Protein AF-A0A1H3B9N2-F1 (afdb_monomer)

Foldseek 3Di:
DQCPPVSDVDAQADPVRHHDDPVVVVVVV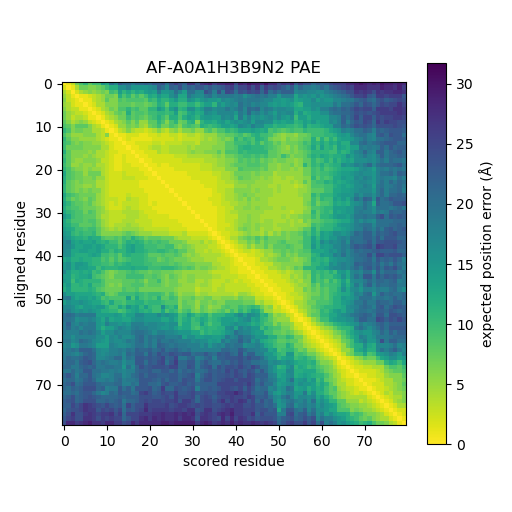VVLVVPDDDDDDDPPDDDDDPCVVDVDPDDDDDDPDPDDDVVVVPDPDDDD

Radius of gyration: 18.74 Å; Cα contacts (8 Å, |Δi|>4): 18; chains: 1; bounding box: 49×33×42 Å

Secondary structure (DSSP, 8-state):
---TTTT-SS--B-TTSPBPPHHHHHHHHHHHHHTS--PPPPTT------TTT---SS-----------GGGG--SS---

Organism: NCBI:txid418495

Sequence (80 aa):
MWFGPDGLPFNNRYCSGTPIEDDVIALRRKVFVERTPRKPRQAGDLTLVDDIARAPDREVLMAMGELVRLADCSPIVAPS

Mean predicted aligned error: 12.26 Å

pLDDT: mean 78.6, std 10.6, range [52.72, 95.12]

Structure (mmCIF, N/CA/C/O backbone):
data_AF-A0A1H3B9N2-F1
#
_entry.id   AF-A0A1H3B9N2-F1
#
loop_
_atom_site.group_PDB
_atom_site.id
_atom_site.type_symbol
_atom_site.label_atom_id
_atom_site.label_alt_id
_atom_site.label_comp_id
_atom_site.label_asym_id
_atom_site.label_entity_id
_atom_site.label_seq_id
_atom_site.pdbx_PDB_ins_code
_atom_site.Cartn_x
_atom_site.Cartn_y
_atom_site.Cartn_z
_atom_site.occupancy
_atom_site.B_iso_or_equiv
_atom_site.auth_seq_id
_atom_site.auth_comp_id
_atom_site.auth_asym_id
_atom_site.auth_atom_id
_atom_site.pdbx_PDB_model_num
ATOM 1 N N . MET A 1 1 ? 6.396 -21.802 -0.351 1.00 54.72 1 MET A N 1
ATOM 2 C CA . 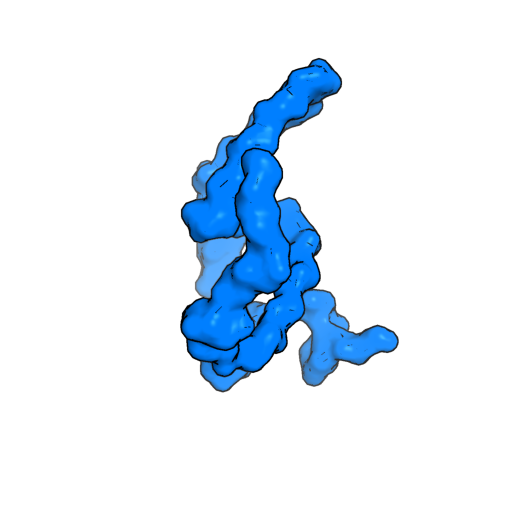MET A 1 1 ? 5.636 -20.581 -0.686 1.00 54.72 1 MET A CA 1
ATOM 3 C C . MET A 1 1 ? 6.528 -19.773 -1.615 1.00 54.72 1 MET A C 1
ATOM 5 O O . MET A 1 1 ? 7.613 -19.405 -1.193 1.00 54.72 1 MET A O 1
ATOM 9 N N . TRP A 1 2 ? 6.194 -19.678 -2.903 1.00 60.62 2 TRP A N 1
ATOM 10 C CA . TRP A 1 2 ? 7.078 -19.092 -3.921 1.00 60.62 2 TRP A CA 1
ATOM 11 C C . TRP A 1 2 ? 6.637 -17.655 -4.217 1.00 60.62 2 TRP A C 1
ATOM 13 O O . TRP A 1 2 ? 5.563 -17.449 -4.772 1.00 60.62 2 TRP A O 1
ATOM 23 N N . PHE A 1 3 ? 7.455 -16.675 -3.833 1.00 65.81 3 PHE A N 1
ATOM 24 C CA . PHE A 1 3 ? 7.182 -15.233 -3.924 1.00 65.81 3 PHE A CA 1
ATOM 25 C C . PHE A 1 3 ? 7.429 -14.634 -5.332 1.00 65.81 3 PHE A C 1
ATOM 27 O O . PHE A 1 3 ? 7.804 -13.476 -5.490 1.00 65.81 3 PHE A O 1
ATOM 34 N N . GLY A 1 4 ? 7.224 -15.427 -6.388 1.00 67.81 4 GLY A N 1
ATOM 35 C CA . GLY A 1 4 ? 7.450 -14.999 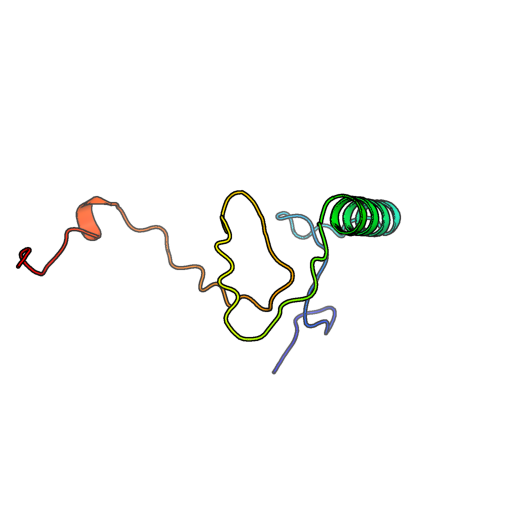-7.773 1.00 67.81 4 GLY A CA 1
ATOM 36 C C . GLY A 1 4 ? 8.936 -14.851 -8.157 1.00 67.81 4 GLY A C 1
ATOM 37 O O . GLY A 1 4 ? 9.810 -15.240 -7.385 1.00 67.81 4 GLY A O 1
ATOM 38 N N . PRO A 1 5 ? 9.236 -14.326 -9.364 1.00 71.94 5 PRO A N 1
ATOM 39 C CA . PRO A 1 5 ? 10.591 -14.298 -9.940 1.00 71.94 5 PRO A CA 1
ATOM 40 C C . PRO A 1 5 ? 11.607 -13.513 -9.110 1.00 71.94 5 PRO A C 1
ATOM 42 O O . PRO A 1 5 ? 12.779 -13.871 -9.071 1.00 71.94 5 PRO A O 1
ATOM 45 N N . ASP A 1 6 ? 11.132 -12.467 -8.436 1.00 72.06 6 ASP A N 1
ATOM 46 C CA . ASP A 1 6 ? 11.959 -11.577 -7.623 1.00 72.06 6 ASP A CA 1
ATOM 47 C C . ASP A 1 6 ? 12.060 -12.070 -6.162 1.00 72.06 6 ASP A C 1
ATOM 49 O O . ASP A 1 6 ? 12.817 -11.520 -5.369 1.00 72.06 6 ASP A O 1
ATOM 53 N N . GLY A 1 7 ? 11.312 -13.119 -5.786 1.00 70.19 7 GLY A N 1
ATOM 54 C CA . GLY A 1 7 ? 11.353 -13.719 -4.449 1.00 70.19 7 GLY A CA 1
ATOM 55 C C . GLY A 1 7 ? 10.872 -12.803 -3.316 1.00 70.19 7 GLY A C 1
ATOM 56 O O . GLY A 1 7 ? 11.068 -13.136 -2.147 1.00 70.19 7 GLY A O 1
ATOM 57 N N . LEU A 1 8 ? 10.249 -11.667 -3.641 1.00 69.50 8 LEU A N 1
ATOM 58 C CA . LEU A 1 8 ? 9.786 -10.681 -2.673 1.00 69.50 8 LEU A CA 1
ATOM 59 C C . LEU A 1 8 ? 8.298 -10.875 -2.355 1.00 69.50 8 LEU A C 1
ATOM 61 O O . LEU A 1 8 ? 7.496 -11.107 -3.260 1.00 69.50 8 LEU A O 1
ATOM 65 N N . PRO A 1 9 ? 7.883 -10.701 -1.086 1.00 59.84 9 PRO A N 1
ATOM 66 C CA . PRO A 1 9 ? 6.469 -10.747 -0.714 1.00 59.84 9 PRO A CA 1
ATOM 67 C C . PRO A 1 9 ? 5.630 -9.673 -1.428 1.00 59.84 9 PRO A C 1
ATOM 69 O O . PRO A 1 9 ? 4.419 -9.830 -1.554 1.00 59.84 9 PRO A O 1
ATOM 72 N N . PHE A 1 10 ? 6.277 -8.617 -1.940 1.00 66.38 10 PHE A N 1
ATOM 73 C CA . PHE A 1 10 ? 5.669 -7.560 -2.741 1.00 66.38 10 PHE A CA 1
ATOM 74 C C . PHE A 1 10 ? 6.618 -7.152 -3.873 1.00 66.38 10 PHE A C 1
ATOM 76 O O . PHE A 1 10 ? 7.790 -6.873 -3.622 1.00 66.38 10 PHE A O 1
ATOM 83 N N . ASN A 1 11 ? 6.098 -7.046 -5.098 1.00 71.94 11 ASN A N 1
ATOM 84 C CA . ASN A 1 11 ? 6.848 -6.559 -6.258 1.00 71.94 11 ASN A CA 1
ATOM 85 C C . ASN A 1 11 ? 6.340 -5.169 -6.663 1.00 71.94 11 ASN A C 1
ATOM 87 O O . ASN A 1 11 ? 5.134 -4.960 -6.785 1.00 71.94 11 ASN A O 1
ATOM 91 N N . ASN A 1 12 ? 7.252 -4.227 -6.919 1.00 79.00 12 ASN A N 1
ATOM 92 C CA . ASN A 1 12 ? 6.917 -2.904 -7.451 1.00 79.00 12 ASN A CA 1
ATOM 93 C C . ASN A 1 12 ? 7.028 -2.925 -8.979 1.00 79.00 12 ASN A C 1
ATOM 95 O O . ASN A 1 12 ? 8.074 -2.627 -9.554 1.00 79.00 12 ASN A O 1
ATOM 99 N N . ARG A 1 13 ? 5.940 -3.322 -9.637 1.00 84.69 13 ARG A N 1
ATOM 100 C CA . ARG A 1 13 ? 5.814 -3.322 -11.097 1.00 84.69 13 ARG A CA 1
ATOM 101 C C . ARG A 1 13 ? 4.534 -2.594 -11.491 1.00 84.69 13 ARG A C 1
ATOM 103 O O . ARG A 1 13 ? 3.541 -2.645 -10.766 1.00 84.69 13 ARG A O 1
ATOM 110 N N . TYR A 1 14 ? 4.552 -1.922 -12.636 1.00 84.44 14 TYR A N 1
ATOM 111 C CA . TYR A 1 14 ? 3.329 -1.433 -13.264 1.00 84.44 14 TYR A CA 1
ATOM 112 C C . TYR A 1 14 ? 2.419 -2.621 -13.603 1.00 84.44 14 TYR A C 1
ATOM 114 O O . TYR A 1 14 ? 2.880 -3.759 -13.698 1.00 84.44 14 TYR A O 1
ATOM 122 N N . CYS A 1 15 ? 1.128 -2.372 -13.841 1.00 79.31 15 CYS A N 1
ATOM 123 C CA . CYS A 1 15 ? 0.181 -3.434 -14.217 1.00 79.31 15 CYS A CA 1
ATOM 124 C C . CYS A 1 15 ? 0.599 -4.188 -15.497 1.00 79.31 15 CYS A C 1
ATOM 126 O O . CYS A 1 15 ? 0.188 -5.323 -15.705 1.00 79.31 15 CYS A O 1
ATOM 128 N N . SER A 1 16 ? 1.447 -3.580 -16.332 1.00 83.62 16 SER A N 1
ATOM 129 C CA . SER A 1 16 ? 2.081 -4.209 -17.496 1.00 83.62 16 SER A CA 1
ATOM 130 C C . SER A 1 16 ? 3.179 -5.229 -17.153 1.00 83.62 16 SER A C 1
ATOM 132 O O . SER A 1 16 ? 3.674 -5.907 -18.046 1.00 83.62 16 SER A O 1
ATOM 134 N N . GLY A 1 17 ? 3.616 -5.309 -15.893 1.00 83.19 17 GLY A N 1
ATOM 135 C CA . GLY A 1 17 ? 4.762 -6.105 -15.443 1.00 83.19 17 GLY A CA 1
ATOM 136 C C . GLY A 1 17 ? 6.117 -5.386 -15.533 1.00 83.19 17 GLY A C 1
ATOM 137 O O . GLY A 1 17 ? 7.123 -5.908 -15.041 1.00 83.19 17 GLY A O 1
ATOM 138 N N . THR A 1 18 ? 6.166 -4.184 -16.112 1.00 89.19 18 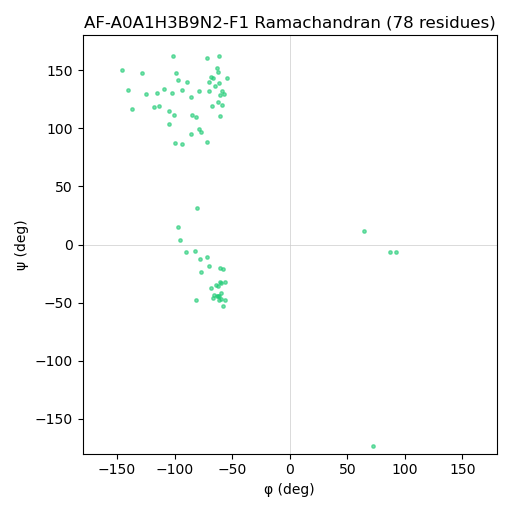THR A N 1
ATOM 139 C CA . THR A 1 18 ? 7.385 -3.362 -16.185 1.00 89.19 18 THR A CA 1
ATOM 140 C C . THR A 1 18 ? 7.824 -2.933 -14.776 1.00 89.19 18 THR A C 1
ATOM 142 O O . THR A 1 18 ? 6.958 -2.541 -13.992 1.00 89.19 18 THR A O 1
ATOM 145 N N . PRO A 1 19 ? 9.124 -2.994 -14.422 1.00 87.62 19 PRO A N 1
ATOM 146 C CA . PRO A 1 19 ? 9.622 -2.459 -13.153 1.00 87.62 19 PRO A CA 1
ATOM 147 C C . PRO A 1 19 ? 9.238 -0.990 -12.964 1.00 87.62 19 PRO A C 1
ATOM 149 O O .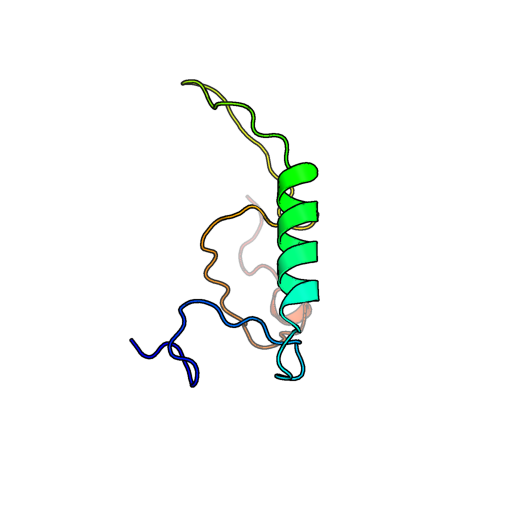 PRO A 1 19 ? 9.225 -0.234 -13.933 1.00 87.62 19 PRO A O 1
ATOM 152 N N . ILE A 1 20 ? 8.928 -0.604 -11.728 1.00 89.56 20 ILE A N 1
ATOM 153 C CA . ILE A 1 20 ? 8.791 0.806 -11.346 1.00 89.56 20 ILE A CA 1
ATOM 154 C C . ILE A 1 20 ? 10.164 1.306 -10.901 1.00 89.56 20 ILE A C 1
ATOM 156 O O . ILE A 1 20 ? 10.893 0.589 -10.219 1.00 89.56 20 ILE A O 1
ATOM 160 N N . GLU A 1 21 ? 10.503 2.530 -11.281 1.00 92.44 21 GLU A N 1
ATOM 161 C CA . GLU A 1 21 ? 11.766 3.177 -10.958 1.00 92.44 21 GLU A CA 1
ATOM 162 C C . GLU A 1 21 ? 11.909 3.453 -9.446 1.00 92.44 21 GLU A C 1
ATOM 164 O O . GLU A 1 21 ? 10.944 3.796 -8.752 1.00 92.44 21 GLU A O 1
ATOM 169 N N . ASP A 1 22 ? 13.128 3.313 -8.915 1.00 89.00 22 ASP A N 1
ATOM 170 C CA . ASP A 1 22 ? 13.404 3.432 -7.474 1.00 89.00 22 ASP A CA 1
ATOM 171 C C . ASP A 1 22 ? 13.076 4.822 -6.908 1.00 89.00 22 ASP A C 1
ATOM 173 O O . ASP A 1 22 ? 12.598 4.946 -5.776 1.00 89.00 22 ASP A O 1
ATOM 177 N N . ASP A 1 23 ? 13.294 5.879 -7.689 1.00 94.00 23 ASP A N 1
ATOM 178 C CA . ASP A 1 23 ? 12.972 7.255 -7.315 1.00 94.00 23 ASP A CA 1
ATOM 179 C C . ASP A 1 23 ? 11.455 7.483 -7.230 1.00 94.00 23 ASP A C 1
ATOM 181 O O . ASP A 1 23 ? 10.980 8.137 -6.297 1.00 94.00 23 ASP A O 1
ATOM 185 N N . VAL A 1 24 ? 10.680 6.872 -8.129 1.00 93.69 24 VAL A N 1
ATOM 186 C CA . VAL A 1 24 ? 9.211 6.869 -8.095 1.00 93.69 24 VAL A CA 1
ATOM 187 C C . VAL A 1 24 ? 8.701 6.106 -6.872 1.00 93.69 24 VAL A C 1
ATOM 189 O O . VAL A 1 24 ? 7.808 6.590 -6.166 1.00 93.69 24 VAL A O 1
ATOM 192 N N . ILE A 1 25 ? 9.288 4.946 -6.560 1.00 90.19 25 ILE A N 1
ATOM 193 C CA . ILE A 1 25 ? 8.967 4.177 -5.347 1.00 90.19 25 ILE A CA 1
ATOM 194 C C . ILE A 1 25 ? 9.253 5.017 -4.094 1.00 90.19 25 ILE A C 1
ATOM 196 O O . ILE A 1 25 ? 8.406 5.108 -3.195 1.00 90.19 25 ILE A O 1
ATOM 200 N N . ALA A 1 26 ? 10.419 5.666 -4.038 1.00 90.75 26 ALA A N 1
ATOM 201 C CA . ALA A 1 26 ? 10.814 6.521 -2.925 1.00 90.75 26 ALA A CA 1
ATOM 202 C C . ALA A 1 26 ? 9.875 7.728 -2.770 1.00 90.75 26 ALA A C 1
ATOM 204 O O . ALA A 1 26 ? 9.418 8.019 -1.659 1.00 90.75 26 ALA A O 1
ATOM 205 N N . LEU A 1 27 ? 9.525 8.391 -3.877 1.00 95.12 27 LEU A N 1
ATOM 206 C CA . LEU A 1 27 ? 8.599 9.521 -3.896 1.00 95.12 27 LEU A CA 1
ATOM 207 C C . LEU A 1 27 ? 7.208 9.113 -3.405 1.00 95.12 27 LEU A C 1
ATOM 209 O O . LEU A 1 27 ? 6.647 9.773 -2.527 1.00 95.12 27 LEU A O 1
ATOM 213 N N . ARG A 1 28 ? 6.668 7.996 -3.906 1.00 90.31 28 ARG A N 1
ATOM 214 C CA . ARG A 1 28 ? 5.380 7.449 -3.459 1.00 90.31 28 ARG A CA 1
ATOM 215 C C . ARG A 1 28 ? 5.383 7.199 -1.953 1.00 90.31 28 ARG A C 1
ATOM 217 O O . ARG A 1 28 ? 4.446 7.608 -1.264 1.00 90.31 28 ARG A O 1
ATOM 224 N N . ARG A 1 29 ? 6.432 6.554 -1.429 1.00 88.81 29 ARG A N 1
ATOM 225 C CA . ARG A 1 29 ? 6.557 6.274 0.009 1.00 88.81 29 ARG A CA 1
ATOM 226 C C . ARG A 1 29 ? 6.599 7.564 0.825 1.00 88.81 29 ARG A C 1
ATOM 228 O O . ARG A 1 29 ? 5.900 7.659 1.833 1.00 88.81 29 ARG A O 1
ATOM 235 N N . LYS A 1 30 ? 7.372 8.558 0.379 1.00 93.56 30 LYS A N 1
ATOM 236 C CA . LYS A 1 30 ? 7.463 9.872 1.028 1.00 93.56 30 LYS A CA 1
ATOM 237 C C . LYS A 1 30 ? 6.092 10.546 1.114 1.00 93.56 30 LYS A C 1
ATOM 239 O O . LYS A 1 30 ? 5.651 10.878 2.211 1.00 93.56 30 LYS A O 1
ATOM 244 N N . VAL A 1 31 ? 5.384 10.663 -0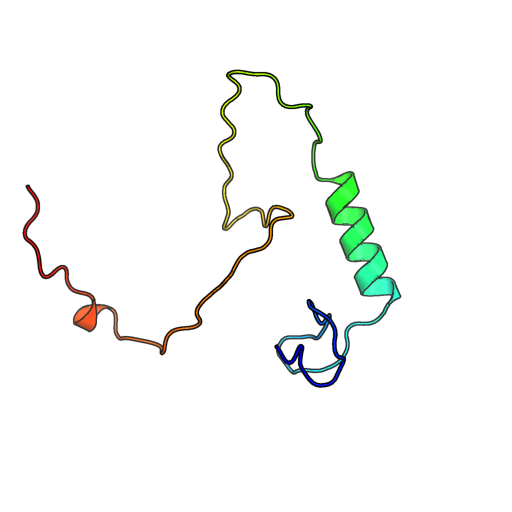.013 1.00 92.56 31 VAL A N 1
ATOM 245 C CA . VAL A 1 31 ? 4.051 11.291 -0.068 1.00 92.56 31 VAL A CA 1
ATOM 246 C C . VAL A 1 31 ? 3.052 10.559 0.830 1.00 92.56 31 VAL A C 1
ATOM 248 O O . VAL A 1 31 ? 2.276 11.199 1.538 1.00 92.56 31 VAL A O 1
ATOM 251 N N . PHE A 1 32 ? 3.078 9.224 0.836 1.00 85.12 32 PHE A N 1
ATOM 252 C CA . PHE A 1 32 ? 2.186 8.427 1.675 1.00 85.12 32 PHE A CA 1
ATOM 253 C C . PHE A 1 32 ? 2.411 8.678 3.171 1.00 85.12 32 PHE A C 1
ATOM 255 O O . PHE A 1 32 ? 1.443 8.854 3.914 1.00 85.12 32 PHE A O 1
ATOM 262 N N . VAL A 1 33 ? 3.672 8.722 3.611 1.00 87.12 33 VAL A N 1
ATOM 263 C CA . VAL A 1 33 ? 4.028 8.982 5.014 1.00 87.12 33 VAL A CA 1
ATOM 264 C C . VAL A 1 33 ? 3.652 10.406 5.420 1.00 87.12 33 VAL A C 1
ATOM 266 O O . VAL A 1 33 ? 3.022 10.584 6.458 1.00 87.12 33 VAL A O 1
ATOM 269 N N . GLU A 1 34 ? 3.975 11.406 4.597 1.00 91.19 34 GLU A N 1
ATOM 270 C CA . GLU A 1 34 ? 3.675 12.816 4.885 1.00 91.19 34 GLU A CA 1
ATOM 271 C C . GLU A 1 34 ? 2.167 13.097 4.955 1.00 91.19 34 GLU A C 1
ATOM 273 O O . GLU A 1 34 ? 1.721 13.912 5.760 1.00 91.19 34 GLU A O 1
ATOM 278 N N . ARG A 1 35 ? 1.359 12.409 4.137 1.00 85.94 35 ARG A N 1
ATOM 279 C CA . ARG A 1 35 ? -0.100 12.615 4.063 1.00 85.94 35 ARG A CA 1
ATOM 280 C C . ARG A 1 35 ? -0.918 11.655 4.924 1.00 85.94 35 ARG A C 1
ATOM 282 O O . ARG A 1 35 ? -2.155 11.691 4.880 1.00 85.94 35 ARG A O 1
ATOM 289 N N . THR A 1 36 ? -0.268 10.791 5.704 1.00 80.00 36 THR A N 1
ATOM 290 C CA . THR A 1 36 ? -0.960 9.859 6.599 1.00 80.00 36 THR A CA 1
ATOM 291 C C . THR A 1 36 ? -0.868 10.300 8.050 1.00 80.00 36 THR A C 1
ATOM 293 O O . THR A 1 36 ? 0.174 10.105 8.674 1.00 80.00 36 THR A O 1
ATOM 296 N N . PRO A 1 37 ? -1.952 10.870 8.622 1.00 80.00 37 PRO A N 1
ATOM 297 C CA . PRO A 1 37 ? -1.954 11.246 10.023 1.00 80.00 37 PRO A CA 1
ATOM 298 C C . PRO A 1 37 ? -1.764 9.997 10.884 1.00 80.00 37 PRO A C 1
ATOM 300 O O . PRO A 1 37 ? -2.537 9.042 10.813 1.00 80.00 37 PRO A O 1
ATOM 303 N N . ARG A 1 38 ? -0.717 10.014 11.710 1.00 75.31 38 ARG A N 1
ATOM 304 C CA . ARG A 1 38 ? -0.439 8.971 12.697 1.00 75.31 38 ARG A CA 1
ATOM 305 C C . ARG A 1 38 ? -0.919 9.445 14.057 1.00 75.31 38 ARG A C 1
ATOM 307 O O . ARG A 1 38 ? -0.164 10.041 14.819 1.00 75.31 38 ARG A O 1
ATOM 314 N N . LYS A 1 39 ? -2.192 9.194 14.352 1.00 80.00 39 LYS A N 1
ATOM 315 C CA . LYS A 1 39 ? -2.716 9.348 15.709 1.00 80.00 39 LYS A CA 1
ATOM 316 C C . LYS A 1 39 ? -2.446 8.046 16.479 1.00 80.00 39 LYS A C 1
ATOM 318 O O . LYS A 1 39 ? -2.828 6.987 15.977 1.00 80.00 39 LYS A O 1
ATOM 323 N N . PRO A 1 40 ? -1.803 8.086 17.660 1.00 81.94 40 PRO A N 1
ATOM 324 C CA . PRO A 1 40 ? -1.712 6.915 18.527 1.00 81.94 40 PRO A CA 1
ATOM 325 C C . PRO A 1 40 ? -3.122 6.419 18.861 1.00 81.94 40 PRO A C 1
ATOM 327 O O . PRO A 1 40 ? -3.966 7.223 19.259 1.00 81.94 40 PRO A O 1
ATOM 330 N N . ARG A 1 41 ? -3.381 5.119 18.686 1.00 80.94 41 ARG A N 1
ATOM 331 C CA . ARG A 1 41 ? -4.644 4.511 19.121 1.00 80.94 41 ARG A CA 1
ATOM 332 C C . ARG A 1 41 ? -4.593 4.256 20.619 1.00 80.94 41 ARG A C 1
ATOM 334 O O . ARG A 1 41 ? -3.622 3.683 21.112 1.00 80.94 41 ARG A O 1
ATOM 341 N N . GLN A 1 42 ? -5.642 4.657 21.316 1.00 88.62 42 GLN A N 1
ATOM 342 C CA . GLN A 1 42 ? -5.871 4.330 22.717 1.00 88.62 42 GLN A CA 1
ATOM 343 C C . GLN A 1 42 ? -6.892 3.196 22.829 1.00 88.62 42 GLN A C 1
ATOM 345 O O . GLN A 1 42 ? -7.622 2.887 21.884 1.00 88.62 42 GLN A O 1
ATOM 350 N N . ALA A 1 43 ? -6.934 2.546 23.990 1.00 90.12 43 ALA A N 1
ATOM 351 C CA . ALA A 1 43 ? -7.947 1.534 24.258 1.00 90.12 43 ALA A CA 1
ATOM 352 C C . ALA A 1 43 ? -9.349 2.161 24.167 1.00 90.12 43 ALA A C 1
ATOM 354 O O . ALA A 1 43 ? -9.612 3.186 24.791 1.00 90.12 43 ALA A O 1
ATOM 355 N N . GLY A 1 44 ? -10.235 1.541 23.385 1.00 91.06 44 GLY A N 1
ATOM 356 C CA . GLY A 1 44 ? -11.591 2.042 23.136 1.00 91.06 44 GLY A CA 1
ATOM 357 C C . GLY A 1 44 ? -11.740 2.939 21.900 1.00 91.06 44 GLY A C 1
ATOM 358 O O . GLY A 1 44 ? -12.871 3.247 21.532 1.00 91.06 44 GLY A O 1
ATOM 359 N N . ASP A 1 45 ? -10.652 3.312 21.216 1.00 91.00 45 ASP A N 1
ATOM 360 C CA . ASP A 1 45 ? -10.743 4.052 19.952 1.00 91.00 45 ASP A CA 1
ATOM 361 C C . ASP A 1 45 ? -11.292 3.167 18.818 1.00 91.00 45 ASP A C 1
ATOM 363 O O . ASP A 1 45 ? -10.779 2.077 18.551 1.00 91.00 45 ASP A O 1
ATOM 367 N N . LEU A 1 46 ? -12.274 3.682 18.072 1.00 84.56 46 LEU A N 1
ATOM 368 C CA . LEU A 1 46 ? -12.749 3.101 16.814 1.00 84.56 46 LEU A CA 1
ATOM 369 C C . LEU A 1 46 ? -12.184 3.897 15.630 1.00 84.56 46 LEU A C 1
ATOM 371 O O . LEU A 1 46 ? -12.277 5.122 15.592 1.00 84.56 46 LEU A O 1
ATOM 375 N N . THR A 1 47 ? -11.604 3.211 14.642 1.00 81.44 47 THR A N 1
ATOM 376 C CA . THR A 1 47 ? -11.149 3.836 13.389 1.00 81.44 47 THR A CA 1
ATOM 377 C C . THR A 1 47 ? -11.986 3.317 12.227 1.00 81.44 47 THR A C 1
ATOM 379 O O . THR A 1 47 ? -11.937 2.126 11.934 1.00 81.44 47 THR A O 1
ATOM 382 N N . LEU A 1 48 ? -12.698 4.212 11.542 1.00 83.00 48 LEU A N 1
ATOM 383 C CA . LEU A 1 48 ? -13.310 3.921 10.248 1.00 83.00 48 LEU A CA 1
ATOM 384 C C . LEU A 1 48 ? -12.351 4.359 9.136 1.00 83.00 48 LEU A C 1
ATOM 386 O O . LEU A 1 48 ? -11.799 5.459 9.190 1.00 83.00 48 LEU A O 1
ATOM 390 N N . VAL A 1 49 ? -12.139 3.493 8.149 1.00 80.06 49 VAL A N 1
ATOM 391 C CA . VAL A 1 49 ? -11.271 3.761 6.999 1.00 80.06 49 VAL A CA 1
ATOM 392 C C . VAL A 1 49 ? -12.086 3.545 5.734 1.00 80.06 49 VAL A C 1
ATOM 394 O O . VAL A 1 49 ? -12.743 2.519 5.590 1.00 80.06 49 VAL A O 1
ATOM 397 N N . ASP A 1 50 ? -12.048 4.522 4.832 1.00 82.19 50 ASP A N 1
ATOM 398 C CA . ASP A 1 50 ? -12.494 4.326 3.457 1.00 82.19 50 ASP A CA 1
ATOM 399 C C . ASP A 1 50 ? -11.378 3.607 2.698 1.00 82.19 50 ASP A C 1
ATOM 401 O O . ASP A 1 50 ? -10.385 4.225 2.314 1.00 82.19 50 ASP A O 1
ATOM 405 N N . ASP A 1 51 ? -11.524 2.296 2.534 1.00 73.19 51 ASP A N 1
ATOM 406 C CA . ASP A 1 51 ? -10.513 1.445 1.905 1.00 73.19 51 ASP A CA 1
ATOM 407 C C . ASP A 1 51 ? -10.369 1.670 0.392 1.00 73.19 51 ASP A C 1
ATOM 409 O O . ASP A 1 51 ? -9.353 1.295 -0.193 1.00 73.19 51 ASP A O 1
ATOM 413 N N . ILE A 1 52 ? -11.370 2.283 -0.249 1.00 75.50 52 ILE A N 1
ATOM 414 C CA . ILE A 1 52 ? -11.334 2.605 -1.680 1.00 75.50 52 ILE A CA 1
ATOM 415 C C . ILE A 1 52 ? -10.546 3.898 -1.879 1.00 75.50 52 ILE A C 1
ATOM 417 O O . ILE A 1 52 ? -9.654 3.969 -2.724 1.00 75.50 52 ILE A O 1
ATOM 421 N N . ALA A 1 53 ? -10.852 4.923 -1.082 1.00 73.75 53 ALA A N 1
ATOM 422 C CA . ALA A 1 53 ? -10.168 6.209 -1.161 1.00 73.75 53 ALA A CA 1
ATOM 423 C C . ALA A 1 53 ? -8.774 6.183 -0.514 1.00 73.75 53 ALA A C 1
ATOM 425 O O . ALA A 1 53 ? -7.917 7.016 -0.827 1.00 73.75 53 ALA A O 1
ATOM 426 N N . ARG A 1 54 ? -8.532 5.254 0.414 1.00 65.56 54 ARG A N 1
ATOM 427 C CA . ARG A 1 54 ? -7.308 5.176 1.204 1.00 65.56 54 ARG A CA 1
ATOM 428 C C . ARG A 1 54 ? -6.866 3.723 1.279 1.00 65.56 54 ARG A C 1
ATOM 430 O O . ARG A 1 54 ? -7.547 2.914 1.879 1.00 65.56 54 ARG A O 1
ATOM 437 N N . ALA A 1 55 ? -5.701 3.402 0.724 1.00 66.69 55 ALA A N 1
ATOM 438 C CA . ALA A 1 55 ? -5.074 2.098 0.920 1.00 66.69 55 ALA A CA 1
ATOM 439 C C . ALA A 1 55 ? -4.245 2.139 2.219 1.00 66.69 55 ALA A C 1
ATOM 441 O O . ALA A 1 55 ? -3.125 2.661 2.192 1.00 66.69 55 ALA A O 1
ATOM 442 N N . PRO A 1 56 ? -4.776 1.700 3.380 1.00 65.69 56 PRO A N 1
ATOM 443 C CA . PRO A 1 56 ? -3.983 1.642 4.598 1.00 65.69 56 PRO A CA 1
ATOM 444 C C . PRO A 1 56 ? -2.830 0.650 4.436 1.00 65.69 56 PRO A C 1
ATOM 446 O O . PRO A 1 56 ? -2.930 -0.330 3.700 1.00 65.69 56 PRO A O 1
ATOM 449 N N . ASP A 1 57 ? -1.748 0.897 5.168 1.00 63.25 57 ASP A N 1
ATOM 450 C CA . ASP A 1 57 ? -0.606 -0.012 5.249 1.00 63.25 57 ASP A CA 1
ATOM 451 C C . ASP A 1 57 ? -1.004 -1.249 6.072 1.00 63.25 57 ASP A C 1
ATOM 453 O O . ASP A 1 57 ? -0.938 -1.250 7.303 1.00 63.25 57 ASP A O 1
ATOM 457 N N . ARG A 1 58 ? -1.553 -2.257 5.391 1.00 66.94 58 ARG A N 1
ATOM 458 C CA . ARG A 1 58 ? -1.952 -3.552 5.952 1.00 66.94 58 ARG A CA 1
ATOM 459 C C . ARG A 1 58 ? -1.722 -4.643 4.910 1.00 66.94 58 ARG A C 1
ATOM 461 O O . ARG A 1 58 ? -1.860 -4.389 3.714 1.00 66.94 58 ARG A O 1
ATOM 468 N N . GLU A 1 59 ? -1.431 -5.863 5.350 1.00 55.62 59 GLU A N 1
ATOM 469 C CA . GLU A 1 59 ? -1.452 -7.016 4.449 1.00 55.62 59 GLU A CA 1
ATOM 470 C C . GLU A 1 59 ? -2.898 -7.284 4.012 1.00 55.62 59 GLU A C 1
ATOM 472 O O . GLU A 1 59 ? -3.779 -7.526 4.839 1.00 55.62 59 GLU A O 1
ATOM 477 N N . VAL A 1 60 ? -3.157 -7.198 2.706 1.00 62.25 60 VAL A N 1
ATOM 478 C CA . VAL A 1 60 ? -4.458 -7.509 2.104 1.00 62.25 60 VAL A CA 1
ATOM 479 C C . VAL A 1 60 ? -4.268 -8.673 1.147 1.00 62.25 60 VAL A C 1
ATOM 481 O O . VAL A 1 60 ? -3.547 -8.557 0.158 1.00 62.25 60 VAL A O 1
ATOM 484 N N . LEU A 1 61 ? -4.943 -9.787 1.421 1.00 52.72 61 LEU A N 1
ATOM 485 C CA . LEU A 1 61 ? -5.098 -10.863 0.451 1.00 52.72 61 LEU A CA 1
ATOM 486 C C . LEU A 1 61 ? -6.297 -10.526 -0.438 1.00 52.72 61 LEU A C 1
ATOM 488 O O . LEU A 1 61 ? -7.435 -10.530 0.025 1.00 52.72 61 LEU A O 1
ATOM 492 N N . MET A 1 62 ? -6.040 -10.226 -1.707 1.00 60.81 62 MET A N 1
ATOM 493 C CA . MET A 1 62 ? -7.090 -10.002 -2.696 1.00 60.81 62 MET A CA 1
ATOM 494 C C . MET A 1 62 ? -7.177 -11.221 -3.611 1.00 60.81 62 MET A C 1
ATOM 496 O O . MET A 1 62 ? -6.238 -11.528 -4.342 1.00 60.81 62 MET A O 1
ATOM 500 N N . ALA A 1 63 ? -8.303 -11.931 -3.558 1.00 62.69 63 ALA A N 1
ATOM 501 C CA . ALA A 1 63 ? -8.616 -12.955 -4.543 1.00 62.69 63 ALA A CA 1
ATOM 502 C C . ALA A 1 63 ? -9.184 -12.259 -5.785 1.00 62.69 63 ALA A C 1
ATOM 504 O O . ALA A 1 63 ? -10.285 -11.710 -5.747 1.00 62.69 63 ALA A O 1
ATOM 505 N N . MET A 1 64 ? -8.423 -12.258 -6.877 1.00 64.56 64 MET A N 1
ATOM 506 C CA . MET A 1 64 ? -8.922 -11.793 -8.169 1.00 64.56 64 MET A CA 1
ATOM 507 C C . MET A 1 64 ? -9.814 -12.893 -8.750 1.00 64.56 64 MET A C 1
ATOM 509 O O . MET A 1 64 ? -9.315 -13.873 -9.300 1.00 64.56 64 MET A O 1
ATOM 513 N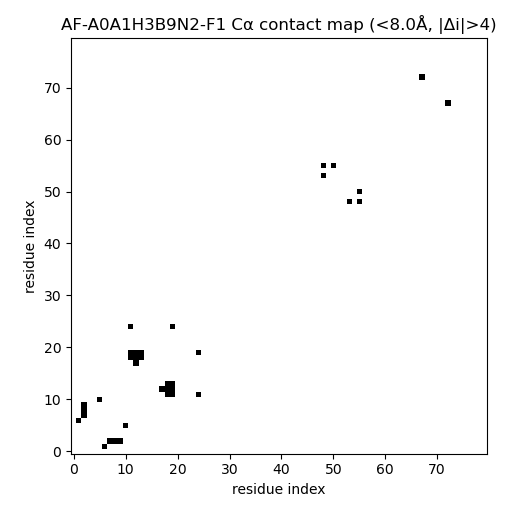 N . GLY A 1 65 ? -11.127 -12.770 -8.552 1.00 70.50 65 GLY A N 1
ATOM 514 C CA . GLY A 1 65 ? -12.113 -13.635 -9.199 1.00 70.50 65 GLY A CA 1
ATOM 515 C C . GLY A 1 65 ? -12.239 -13.325 -10.692 1.00 70.50 65 GLY A C 1
ATOM 516 O O . GLY A 1 65 ? -11.869 -12.237 -11.142 1.00 70.50 65 GLY A O 1
ATOM 517 N N . GLU A 1 66 ? -12.776 -14.269 -11.464 1.00 78.50 66 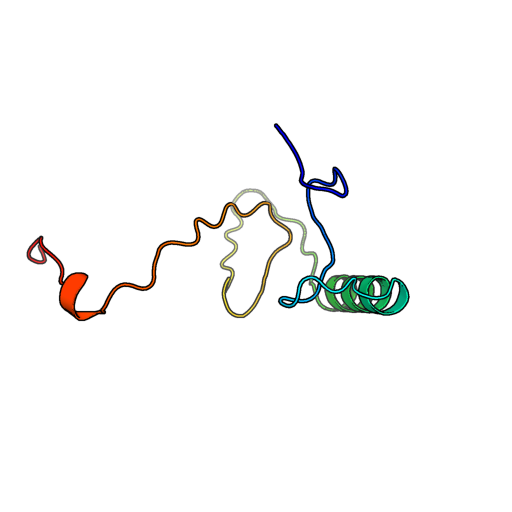GLU A N 1
ATOM 518 C CA . GLU A 1 66 ? -13.162 -13.982 -12.846 1.00 78.50 66 GLU A CA 1
ATOM 519 C C . GLU A 1 66 ? -14.259 -12.910 -12.898 1.00 78.50 66 GLU A C 1
ATOM 521 O O . GLU A 1 66 ? -15.101 -12.797 -12.003 1.00 78.50 66 GLU A O 1
ATOM 526 N N . LEU A 1 67 ? -14.248 -12.115 -13.969 1.00 71.19 67 LEU A N 1
ATOM 527 C CA . LEU A 1 67 ? -15.313 -11.162 -14.263 1.00 71.19 67 LEU A CA 1
ATOM 528 C C . LEU A 1 67 ? -16.635 -11.916 -14.451 1.00 71.19 67 LEU A C 1
ATOM 530 O O . LEU A 1 67 ? -16.834 -12.589 -15.459 1.00 71.19 67 LEU A O 1
ATOM 534 N N . VAL A 1 68 ? -17.555 -11.752 -13.506 1.00 83.12 68 VAL A N 1
ATOM 535 C CA . VAL A 1 68 ? -18.923 -12.282 -13.587 1.00 83.12 68 VAL A CA 1
ATOM 536 C C . VAL A 1 68 ? -19.893 -11.194 -14.042 1.00 83.12 68 VAL A C 1
ATOM 538 O O . VAL A 1 68 ? -19.702 -10.007 -13.750 1.00 83.12 68 VAL A O 1
ATOM 541 N N . ARG A 1 69 ? -20.951 -11.561 -14.779 1.00 83.75 69 ARG A N 1
ATOM 542 C CA . ARG A 1 69 ? -22.017 -10.602 -15.099 1.00 83.75 69 ARG A CA 1
ATOM 543 C C . ARG A 1 69 ? -22.789 -10.306 -13.821 1.00 83.75 69 ARG A C 1
ATOM 545 O O . ARG A 1 69 ? -23.124 -11.213 -13.073 1.00 83.75 69 ARG A O 1
ATOM 552 N N . LEU A 1 70 ? -23.158 -9.043 -13.608 1.00 80.19 70 LEU A N 1
ATOM 553 C CA . LEU A 1 70 ? -23.942 -8.646 -12.432 1.00 80.19 70 LEU A CA 1
ATOM 554 C C . LEU A 1 70 ? -25.266 -9.428 -12.308 1.00 80.19 70 LEU A C 1
ATOM 556 O O . LEU A 1 70 ? -25.702 -9.707 -11.198 1.00 80.19 70 LEU A O 1
ATOM 560 N N . ALA A 1 71 ? -25.870 -9.816 -13.439 1.00 84.88 71 ALA A N 1
ATOM 561 C CA . ALA A 1 71 ? -27.070 -10.655 -13.473 1.00 84.88 71 ALA A CA 1
ATOM 562 C C . ALA A 1 71 ? -26.862 -12.025 -12.799 1.00 84.88 71 ALA A C 1
ATOM 564 O O . ALA A 1 71 ? -27.776 -12.520 -12.137 1.00 84.88 71 ALA A O 1
ATOM 565 N N . ASP A 1 72 ? -25.650 -12.578 -12.896 1.00 85.62 72 ASP A N 1
ATOM 566 C CA . ASP A 1 72 ? -25.270 -13.872 -12.321 1.00 85.62 72 ASP A CA 1
ATOM 567 C C . ASP A 1 72 ? -25.019 -13.779 -10.801 1.00 85.62 72 ASP A C 1
ATOM 569 O O . ASP A 1 72 ? -24.965 -14.798 -10.118 1.00 85.62 72 ASP A O 1
ATOM 573 N N . CYS A 1 73 ? -24.914 -12.561 -10.252 1.00 82.81 73 CYS A N 1
ATOM 574 C CA . CYS A 1 73 ? -24.740 -12.282 -8.821 1.00 82.81 73 CYS A CA 1
ATOM 575 C C . CYS A 1 73 ? -26.059 -11.947 -8.103 1.00 82.81 73 CYS A C 1
ATOM 577 O O . CYS A 1 73 ? -26.032 -11.375 -7.010 1.00 82.81 73 CYS A O 1
ATOM 579 N N . SER A 1 74 ? -27.214 -12.237 -8.714 1.00 83.56 74 SER A N 1
ATOM 580 C CA . SER A 1 74 ? -28.511 -11.939 -8.097 1.00 83.56 74 SER A CA 1
ATOM 581 C C . SER A 1 74 ? -28.638 -12.649 -6.740 1.00 83.56 74 SER A C 1
ATOM 583 O O . SER A 1 74 ? -28.344 -13.845 -6.654 1.00 83.56 74 SER A O 1
ATOM 585 N N . PRO A 1 75 ? -29.061 -11.948 -5.670 1.00 84.31 75 PRO A N 1
ATOM 586 C CA . PRO A 1 75 ? -29.166 -12.544 -4.346 1.00 84.31 75 PRO A CA 1
ATOM 587 C C . PRO A 1 75 ? -30.122 -13.741 -4.373 1.00 84.31 75 PRO A C 1
ATOM 589 O O . PRO A 1 75 ? -31.297 -13.618 -4.704 1.00 84.31 75 PRO A O 1
ATOM 592 N N . ILE A 1 76 ? -29.592 -14.908 -4.010 1.00 82.94 76 ILE A N 1
ATOM 593 C CA . ILE A 1 76 ? -30.328 -16.181 -3.932 1.00 82.94 76 ILE A CA 1
ATOM 594 C C . ILE A 1 76 ? -31.106 -16.345 -2.619 1.00 82.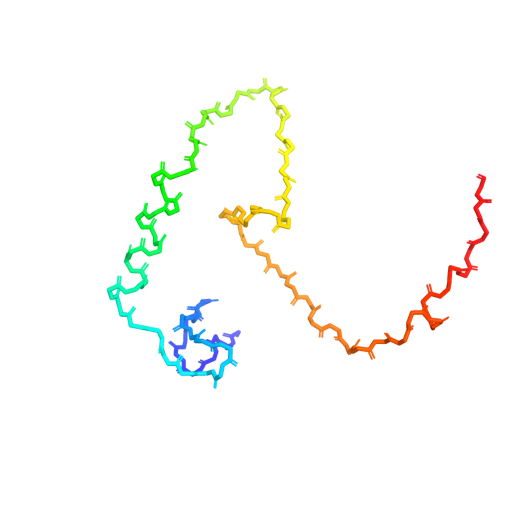94 76 ILE A C 1
ATOM 596 O O . ILE A 1 76 ? -31.860 -17.302 -2.463 1.00 82.94 76 ILE A O 1
ATOM 600 N N . VAL A 1 77 ? -30.938 -15.416 -1.677 1.00 83.06 77 VAL A N 1
ATOM 601 C CA . VAL A 1 77 ? -31.655 -15.388 -0.398 1.00 83.06 77 VAL A CA 1
ATOM 602 C C . VAL A 1 77 ? -32.528 -14.138 -0.357 1.00 83.06 77 VAL A C 1
ATOM 604 O O . VAL A 1 77 ? -32.053 -13.039 -0.645 1.00 83.06 77 VAL A O 1
ATOM 607 N N . ALA A 1 78 ? -33.804 -14.311 -0.008 1.00 79.62 78 ALA A N 1
ATOM 608 C CA . ALA A 1 78 ? -34.731 -13.199 0.163 1.00 79.62 78 ALA A CA 1
ATOM 609 C C . ALA A 1 78 ? -34.351 -12.356 1.399 1.00 79.62 78 ALA A C 1
ATOM 611 O O . ALA A 1 78 ? -33.903 -12.925 2.398 1.00 79.62 78 ALA A O 1
ATOM 612 N N . PRO A 1 79 ? -34.522 -11.022 1.354 1.00 73.81 79 PRO A N 1
ATOM 613 C CA . PRO A 1 79 ? -34.284 -10.177 2.518 1.00 73.81 79 PRO A CA 1
ATOM 614 C C . PRO A 1 79 ? -35.235 -10.552 3.666 1.00 73.81 79 PRO A C 1
ATOM 616 O O . PRO A 1 79 ? -36.410 -10.843 3.433 1.00 73.81 79 PRO A O 1
ATOM 619 N N . SER A 1 80 ? -34.689 -10.562 4.884 1.00 69.12 80 SER A N 1
ATOM 620 C CA . SER A 1 80 ? -35.387 -10.790 6.157 1.00 69.12 80 SER A CA 1
ATOM 621 C C . SER A 1 80 ? -36.201 -9.588 6.609 1.00 69.12 80 SER A C 1
ATOM 623 O O . SER A 1 80 ? -35.652 -8.469 6.476 1.00 69.12 80 SER A O 1
#

Solvent-accessible surface area (backbone atoms only — not comparable to full-atom values): 5832 Å² total; per-residue (Å²): 137,82,44,61,100,83,61,37,96,72,80,70,48,46,99,87,67,48,75,55,56,68,66,58,53,50,48,52,52,50,54,53,56,77,73,47,88,83,73,86,82,56,94,88,67,84,83,89,76,60,65,86,88,39,81,70,99,64,96,75,92,78,83,84,71,81,93,72,59,70,80,79,65,57,78,91,65,82,88,129